Protein AF-A0A9P7SJK1-F1 (afdb_monomer)

Structure (mmCIF, N/CA/C/O backbone):
data_AF-A0A9P7SJK1-F1
#
_entry.id   AF-A0A9P7SJK1-F1
#
loop_
_atom_site.group_PDB
_atom_site.id
_atom_site.type_symbol
_atom_site.label_atom_id
_atom_site.label_alt_id
_atom_site.label_comp_id
_atom_site.label_asym_id
_atom_site.label_entity_id
_atom_site.label_seq_id
_atom_site.pdbx_PDB_ins_code
_atom_site.Cartn_x
_atom_site.Cartn_y
_atom_site.Cartn_z
_atom_site.occupancy
_atom_site.B_iso_or_equiv
_atom_site.auth_seq_id
_atom_site.auth_comp_id
_atom_site.auth_asym_id
_atom_site.auth_atom_id
_atom_site.pdbx_PDB_model_num
ATOM 1 N N . MET A 1 1 ? 61.695 -48.502 42.786 1.00 37.31 1 MET A N 1
ATOM 2 C CA . MET A 1 1 ? 61.186 -47.773 41.599 1.00 37.31 1 MET A CA 1
ATOM 3 C C . MET A 1 1 ? 59.691 -47.544 41.849 1.00 37.31 1 MET A C 1
ATOM 5 O O . MET A 1 1 ? 59.022 -48.533 42.091 1.00 37.31 1 MET A O 1
ATOM 9 N N . LYS A 1 2 ? 59.258 -46.335 42.264 1.00 37.03 2 LYS A N 1
ATOM 10 C CA . LYS A 1 2 ? 58.524 -45.319 41.451 1.00 37.03 2 LYS A CA 1
ATOM 11 C C . LYS A 1 2 ? 57.345 -45.933 40.667 1.00 37.03 2 LYS A C 1
ATOM 13 O O . LYS A 1 2 ? 57.593 -46.881 39.945 1.00 37.03 2 LYS A O 1
ATOM 18 N N . ALA A 1 3 ? 56.109 -45.445 40.641 1.00 39.25 3 ALA A N 1
ATOM 19 C CA . ALA A 1 3 ? 55.354 -44.387 41.311 1.00 39.25 3 ALA A CA 1
ATOM 20 C C . ALA A 1 3 ? 53.866 -44.588 40.902 1.00 39.25 3 ALA A C 1
ATOM 22 O O . ALA A 1 3 ? 53.575 -45.365 39.997 1.00 39.25 3 ALA A O 1
ATOM 23 N N . LEU A 1 4 ? 52.964 -43.891 41.592 1.00 44.25 4 LEU A N 1
ATOM 24 C CA . LEU A 1 4 ? 51.504 -43.811 41.425 1.00 44.25 4 LEU A CA 1
ATOM 25 C C . LEU A 1 4 ? 50.997 -43.271 40.057 1.00 44.25 4 LEU A C 1
ATOM 27 O O . LEU A 1 4 ? 51.777 -42.721 39.286 1.00 44.25 4 LEU A O 1
ATOM 31 N N . VAL A 1 5 ? 49.650 -43.257 39.934 1.00 45.84 5 VAL A N 1
ATOM 32 C CA . VAL A 1 5 ? 48.744 -42.371 39.139 1.00 45.84 5 VAL A CA 1
ATOM 33 C C . VAL A 1 5 ? 48.189 -43.044 37.863 1.00 45.84 5 VAL A C 1
ATOM 35 O O . VAL A 1 5 ? 48.922 -43.243 36.908 1.00 45.84 5 VAL A O 1
ATOM 38 N N . ALA A 1 6 ? 46.982 -43.634 37.840 1.00 48.16 6 ALA A N 1
ATOM 39 C CA . ALA A 1 6 ? 45.606 -43.089 37.894 1.00 48.16 6 ALA A CA 1
ATOM 40 C C . ALA A 1 6 ? 45.173 -42.283 36.647 1.00 48.16 6 ALA A C 1
ATOM 42 O O . ALA A 1 6 ? 45.935 -41.453 36.174 1.00 48.16 6 ALA A O 1
ATOM 43 N N . PHE A 1 7 ? 43.918 -42.509 36.219 1.00 46.94 7 PHE A N 1
ATOM 44 C CA . PHE A 1 7 ? 43.000 -41.684 35.399 1.00 46.94 7 PHE A CA 1
ATOM 45 C C . PHE A 1 7 ? 42.467 -42.335 34.115 1.00 46.94 7 PHE A C 1
ATOM 47 O O . PHE A 1 7 ? 43.220 -42.601 33.189 1.00 46.94 7 PHE A O 1
ATOM 54 N N . LEU A 1 8 ? 41.137 -42.519 34.094 1.00 44.47 8 LEU A N 1
ATOM 55 C CA . LEU A 1 8 ? 40.165 -42.292 33.002 1.00 44.47 8 LEU A CA 1
ATOM 56 C C . LEU A 1 8 ? 38.867 -43.027 33.407 1.00 44.47 8 LEU A C 1
ATOM 58 O O . LEU A 1 8 ? 38.674 -44.198 33.113 1.00 44.4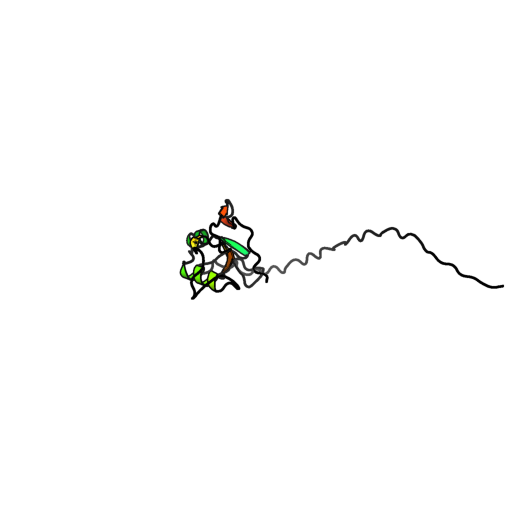7 8 LEU A O 1
ATOM 62 N N . ALA A 1 9 ? 38.123 -42.509 34.386 1.00 54.00 9 ALA A N 1
ATOM 63 C CA . ALA A 1 9 ? 37.093 -41.473 34.224 1.00 54.00 9 ALA A CA 1
ATOM 64 C C . ALA A 1 9 ? 35.897 -41.939 33.365 1.00 54.00 9 ALA A C 1
ATOM 66 O O . ALA A 1 9 ? 35.846 -41.730 32.162 1.00 54.00 9 ALA A O 1
ATOM 67 N N . MET A 1 10 ? 34.965 -42.604 34.058 1.00 52.03 10 MET A N 1
ATOM 68 C CA . MET A 1 10 ? 33.499 -42.525 33.966 1.00 52.03 10 MET A CA 1
ATOM 69 C C . MET A 1 10 ? 32.870 -42.094 32.628 1.00 52.03 10 MET A C 1
ATOM 71 O O . MET A 1 10 ? 32.898 -40.922 32.260 1.00 52.03 10 MET A O 1
ATOM 75 N N . LEU A 1 11 ? 32.150 -43.028 31.990 1.00 50.91 11 LEU A N 1
ATOM 76 C CA . LEU A 1 11 ? 31.058 -42.694 31.075 1.00 50.91 11 LEU A CA 1
ATOM 77 C C . LEU A 1 11 ? 29.963 -41.962 31.862 1.00 50.91 11 LEU A C 1
ATOM 79 O O . LEU A 1 11 ? 29.310 -42.544 32.728 1.00 50.91 11 LEU A O 1
ATOM 83 N N . ALA A 1 12 ? 29.775 -40.681 31.561 1.00 51.16 12 ALA A N 1
ATOM 84 C CA . ALA A 1 12 ? 28.657 -39.898 32.059 1.00 51.16 12 ALA A CA 1
ATOM 85 C C . ALA A 1 12 ? 27.351 -40.352 31.378 1.00 51.16 12 ALA A C 1
ATOM 87 O O . ALA A 1 12 ? 27.317 -40.450 30.148 1.00 51.16 12 ALA A O 1
ATOM 88 N N . PRO A 1 13 ? 26.252 -40.584 32.118 1.00 45.88 13 PRO A N 1
ATOM 89 C CA . PRO A 1 13 ? 24.935 -40.577 31.507 1.00 45.88 13 PRO A CA 1
ATOM 90 C C . PRO A 1 13 ? 24.644 -39.145 31.047 1.00 45.88 13 PRO A C 1
ATOM 92 O O . PRO A 1 13 ? 24.787 -38.195 31.818 1.00 45.88 13 PRO A O 1
ATOM 95 N N . ALA A 1 14 ? 24.262 -38.981 29.780 1.00 49.88 14 ALA A N 1
ATOM 96 C CA . ALA A 1 14 ? 23.767 -37.715 29.266 1.00 49.88 14 ALA A CA 1
ATOM 97 C C . ALA A 1 14 ? 22.528 -37.314 30.080 1.00 49.88 14 ALA A C 1
ATOM 99 O O . ALA A 1 14 ? 21.441 -37.865 29.904 1.00 49.88 14 ALA A O 1
ATOM 100 N N . LEU A 1 15 ? 22.712 -36.379 31.012 1.00 49.34 15 LEU A N 1
ATOM 101 C CA . LEU A 1 15 ? 21.629 -35.651 31.652 1.00 49.34 15 LEU A CA 1
ATOM 102 C C . LEU A 1 15 ? 20.859 -34.948 30.538 1.00 49.34 15 LEU A C 1
ATOM 104 O O . LEU A 1 15 ? 21.327 -33.969 29.960 1.00 49.34 15 LEU A O 1
ATOM 108 N N . ALA A 1 16 ? 19.682 -35.479 30.220 1.00 47.31 16 ALA A N 1
ATOM 109 C CA . ALA A 1 16 ? 18.670 -34.740 29.499 1.00 47.31 16 ALA A CA 1
ATOM 110 C C . ALA A 1 16 ? 18.382 -33.477 30.315 1.00 47.31 16 ALA A C 1
ATOM 112 O O . ALA A 1 16 ? 17.729 -33.552 31.356 1.00 47.31 16 ALA A O 1
ATOM 113 N N . SER A 1 17 ? 18.906 -32.335 29.873 1.00 50.75 17 SER A N 1
ATOM 114 C CA . SER A 1 17 ? 18.502 -31.022 30.358 1.00 50.75 17 SER A CA 1
ATOM 115 C C . SER A 1 17 ? 17.031 -30.834 30.011 1.00 50.75 17 SER A C 1
ATOM 117 O O . SER A 1 17 ? 16.675 -30.351 28.939 1.00 50.75 17 SER A O 1
ATOM 119 N N . HIS A 1 18 ? 16.159 -31.255 30.917 1.00 48.47 18 HIS A N 1
ATOM 120 C CA . HIS A 1 18 ? 14.795 -30.772 30.979 1.00 48.47 18 HIS A CA 1
ATOM 121 C C . HIS A 1 18 ? 14.911 -29.298 31.357 1.00 48.47 18 HIS A C 1
ATOM 123 O O . HIS A 1 18 ? 15.113 -28.945 32.519 1.00 48.47 18 HIS A O 1
ATOM 129 N N . ILE A 1 19 ? 14.846 -28.430 30.347 1.00 47.84 19 ILE A N 1
ATOM 130 C CA . ILE A 1 19 ? 14.557 -27.017 30.554 1.00 47.84 19 ILE A CA 1
ATOM 131 C C . ILE A 1 19 ? 13.138 -26.989 31.130 1.00 47.84 19 ILE A C 1
ATOM 133 O O . ILE A 1 19 ? 12.157 -26.925 30.396 1.00 47.84 19 ILE A O 1
ATOM 137 N N . SER A 1 20 ? 13.022 -27.092 32.455 1.00 52.75 20 SER A N 1
ATOM 138 C CA . SER A 1 20 ? 11.832 -26.644 33.169 1.00 52.75 20 SER A CA 1
ATOM 139 C C . SER A 1 20 ? 11.811 -25.132 33.036 1.00 52.75 20 SER A C 1
ATOM 141 O O . SER A 1 20 ? 12.310 -24.401 33.895 1.00 52.75 20 SER A O 1
ATOM 143 N N . LEU A 1 21 ? 11.272 -24.669 31.909 1.00 46.62 21 LEU A N 1
ATOM 144 C CA . LEU A 1 21 ? 10.846 -23.296 31.738 1.00 46.62 21 LEU A CA 1
ATOM 145 C C . LEU A 1 21 ? 9.683 -23.138 32.714 1.00 46.62 21 LEU A C 1
ATOM 147 O O . LEU A 1 21 ? 8.540 -23.484 32.436 1.00 46.62 21 LEU A O 1
ATOM 151 N N . THR A 1 22 ? 10.023 -22.737 33.936 1.00 47.84 22 THR A N 1
ATOM 152 C CA . THR A 1 22 ? 9.047 -22.254 34.899 1.00 47.84 22 THR A CA 1
ATOM 153 C C . THR A 1 22 ? 8.468 -21.010 34.258 1.00 47.84 22 THR A C 1
ATOM 155 O O . THR A 1 22 ? 9.073 -19.939 34.272 1.00 47.84 22 THR A O 1
ATOM 158 N N . GLU A 1 23 ? 7.327 -21.201 33.606 1.00 52.09 23 GLU A N 1
ATOM 159 C CA . GLU A 1 23 ? 6.495 -20.156 33.051 1.00 52.09 23 GLU A CA 1
ATOM 160 C C . GLU A 1 23 ? 6.100 -19.241 34.210 1.00 52.09 23 GLU A C 1
ATOM 162 O O . GLU A 1 23 ? 5.113 -19.452 34.914 1.00 52.09 23 GLU A O 1
ATOM 167 N N . ARG A 1 24 ? 6.923 -18.217 34.465 1.00 47.88 24 ARG A N 1
ATOM 168 C CA . ARG A 1 24 ? 6.459 -17.025 35.160 1.00 47.88 24 ARG A CA 1
ATOM 169 C C . ARG A 1 24 ? 5.455 -16.381 34.219 1.00 47.88 24 ARG A C 1
ATOM 171 O O . ARG A 1 24 ? 5.795 -15.470 33.470 1.00 47.88 24 ARG A O 1
ATOM 178 N N . SER A 1 25 ? 4.215 -16.855 34.284 1.00 52.69 25 SER A N 1
ATOM 179 C CA . SER A 1 25 ? 3.055 -16.075 33.886 1.00 52.69 25 SER A CA 1
ATOM 180 C C . SER A 1 25 ? 2.996 -14.869 34.823 1.00 52.69 25 SER A C 1
ATOM 182 O O . SER A 1 25 ? 2.283 -14.857 35.826 1.00 52.69 25 SER A O 1
ATOM 184 N N . VAL A 1 26 ? 3.807 -13.854 34.526 1.00 56.22 26 VAL A N 1
ATOM 185 C CA . VAL A 1 26 ? 3.532 -12.500 34.982 1.00 56.22 26 VAL A CA 1
ATOM 186 C C . VAL A 1 26 ? 2.268 -12.115 34.236 1.00 56.22 26 VAL A C 1
ATOM 188 O O . VAL A 1 26 ? 2.306 -11.859 33.035 1.00 56.22 26 VAL A O 1
ATOM 191 N N . ALA A 1 27 ? 1.135 -12.151 34.937 1.00 50.31 27 ALA A N 1
ATOM 192 C CA . ALA A 1 27 ? -0.080 -11.534 34.441 1.00 50.31 27 ALA A CA 1
ATOM 193 C C . ALA A 1 27 ? 0.283 -10.104 34.025 1.00 50.31 27 ALA A C 1
ATOM 195 O O . ALA A 1 27 ? 0.794 -9.331 34.841 1.00 50.31 27 ALA A O 1
ATOM 196 N N . ALA A 1 28 ? 0.084 -9.782 32.745 1.00 57.53 28 ALA A N 1
ATOM 197 C CA . ALA A 1 28 ? 0.220 -8.416 32.277 1.00 57.53 28 ALA A CA 1
ATOM 198 C C . ALA A 1 28 ? -0.665 -7.536 33.174 1.00 57.53 28 ALA A C 1
ATOM 200 O O . ALA A 1 28 ? -1.798 -7.936 33.465 1.00 57.53 28 ALA A O 1
ATOM 201 N N . PRO A 1 29 ? -0.184 -6.377 33.662 1.00 51.69 29 PRO A N 1
ATOM 202 C CA . PRO A 1 29 ? -1.064 -5.458 34.360 1.00 51.69 29 PRO A CA 1
ATOM 203 C C . PRO A 1 29 ? -2.243 -5.187 33.428 1.00 51.69 29 PRO A C 1
ATOM 205 O O . PRO A 1 29 ? -2.035 -4.843 32.263 1.00 51.69 29 PRO A O 1
ATOM 208 N N . ASN A 1 30 ? -3.463 -5.414 33.925 1.00 50.28 30 ASN A N 1
ATOM 209 C CA . ASN A 1 30 ? -4.702 -5.081 33.232 1.00 50.28 30 ASN A CA 1
ATOM 210 C C . ASN A 1 30 ? -4.698 -3.575 32.968 1.00 50.28 30 ASN A C 1
ATOM 212 O O . ASN A 1 30 ? -5.223 -2.786 33.751 1.00 50.28 30 ASN A O 1
ATOM 216 N N . SER A 1 31 ? -4.064 -3.167 31.874 1.00 45.62 31 SER A N 1
ATOM 217 C CA . SER A 1 31 ? -4.172 -1.820 31.363 1.00 45.62 31 SER A CA 1
ATOM 218 C C . SER A 1 31 ? -5.507 -1.785 30.646 1.00 45.62 31 SER A C 1
ATOM 220 O O . SER A 1 31 ? -5.629 -2.159 29.480 1.00 45.62 31 SER A O 1
ATOM 222 N N . SER A 1 32 ? -6.543 -1.402 31.388 1.00 47.66 32 SER A N 1
ATOM 223 C CA . SER A 1 32 ? -7.828 -0.977 30.847 1.00 47.66 32 SER A CA 1
ATOM 224 C C . SER A 1 32 ? -7.632 0.351 30.113 1.00 47.66 32 SER A C 1
ATOM 226 O O . SER A 1 32 ? -8.140 1.393 30.519 1.00 47.66 32 SER A O 1
ATOM 228 N N . SER A 1 33 ? -6.825 0.312 29.055 1.00 50.97 33 SER A N 1
ATOM 229 C CA . SER A 1 33 ? -6.778 1.367 28.063 1.00 50.97 33 SER A CA 1
ATOM 230 C C . SER A 1 33 ? -8.047 1.229 27.218 1.00 50.97 33 SER A C 1
ATOM 232 O O . SER A 1 33 ? -8.404 0.101 26.856 1.00 50.97 33 SER A O 1
ATOM 234 N N . PRO A 1 34 ? -8.774 2.324 26.935 1.00 41.94 34 PRO A N 1
ATOM 235 C CA . PRO A 1 34 ? -9.941 2.280 26.064 1.00 41.94 34 PRO A CA 1
ATOM 236 C C . PRO A 1 34 ? -9.590 1.546 24.770 1.00 41.94 34 PRO A C 1
ATOM 238 O O . PRO A 1 34 ? -8.522 1.783 24.203 1.00 41.94 34 PRO A O 1
ATOM 241 N N . ALA A 1 35 ? -10.474 0.657 24.304 1.00 55.75 35 ALA A N 1
ATOM 242 C CA . ALA A 1 35 ? -10.302 0.021 23.004 1.00 55.75 35 ALA A CA 1
ATOM 243 C C . ALA A 1 35 ? -10.044 1.129 21.969 1.00 55.75 35 ALA A C 1
ATOM 245 O O . ALA A 1 35 ? -10.878 2.036 21.867 1.00 55.75 35 ALA A O 1
ATOM 246 N N . PRO A 1 36 ? -8.910 1.109 21.244 1.00 58.88 36 PRO A N 1
ATOM 247 C CA . PRO A 1 36 ? -8.614 2.151 20.280 1.00 58.88 36 PRO A CA 1
ATOM 248 C C . PRO A 1 36 ? -9.772 2.235 19.293 1.00 58.88 36 PRO A C 1
ATOM 250 O O . PRO A 1 36 ? -10.105 1.249 18.625 1.00 58.88 36 PRO A O 1
ATOM 253 N N . GLY A 1 37 ? -10.425 3.397 19.249 1.00 64.06 37 GLY A N 1
ATOM 254 C CA . GLY A 1 37 ? -11.434 3.674 18.239 1.00 64.06 37 GLY A CA 1
ATOM 255 C C . GLY A 1 37 ? -10.831 3.467 16.853 1.00 64.06 37 GLY A C 1
ATOM 256 O O . GLY A 1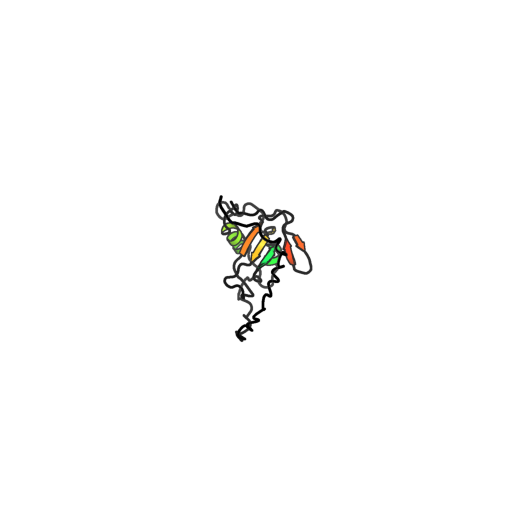 37 ? -9.630 3.657 16.653 1.00 64.06 37 GLY A O 1
ATOM 257 N N . THR A 1 38 ? -11.650 3.038 15.894 1.00 68.62 38 THR A N 1
ATOM 258 C CA . THR A 1 38 ? -11.209 2.923 14.503 1.00 68.62 38 THR A CA 1
ATOM 259 C C . THR A 1 38 ? -10.607 4.260 14.047 1.00 68.62 38 THR A C 1
ATOM 261 O O . THR A 1 38 ? -11.275 5.286 14.209 1.00 68.62 38 THR A O 1
ATOM 264 N N . PRO A 1 39 ? -9.374 4.278 13.504 1.00 74.62 39 PRO A N 1
ATOM 265 C CA . PRO A 1 39 ?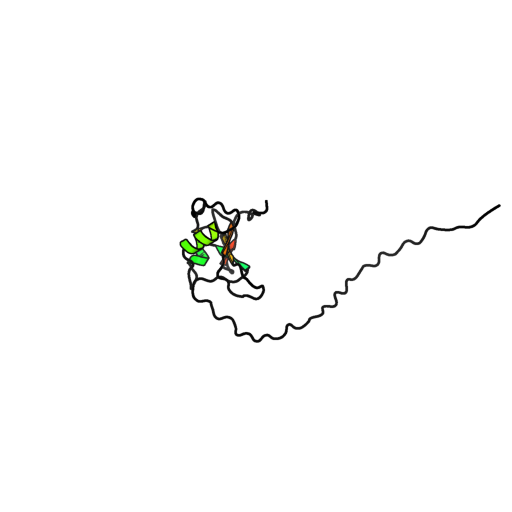 -8.731 5.513 13.071 1.00 74.62 39 PRO A CA 1
ATOM 266 C C . PRO A 1 39 ? -9.572 6.276 12.044 1.00 74.62 39 PRO A C 1
ATOM 268 O O . PRO A 1 39 ? -10.273 5.675 11.224 1.00 74.62 39 PRO A O 1
ATOM 271 N N . SER A 1 40 ? -9.483 7.607 12.059 1.00 74.38 40 SER A N 1
ATOM 272 C CA . SER A 1 40 ? -10.039 8.427 10.986 1.00 74.38 40 SER A CA 1
ATOM 273 C C . SER A 1 40 ? -9.155 8.312 9.738 1.00 74.38 40 SER A C 1
ATOM 275 O O . SER A 1 40 ? -7.944 8.511 9.792 1.00 74.38 40 SER A O 1
ATOM 277 N N . GLY A 1 41 ? -9.769 7.986 8.599 1.00 86.00 41 GLY A N 1
ATOM 278 C CA . GLY A 1 41 ? -9.070 7.795 7.327 1.00 86.00 41 GLY A CA 1
ATOM 279 C C . GLY A 1 41 ? -8.769 6.332 6.998 1.00 86.00 41 GLY A C 1
ATOM 280 O O . GLY A 1 41 ? -9.353 5.409 7.568 1.00 86.00 41 GLY A O 1
ATOM 281 N N . ALA A 1 42 ? -7.906 6.128 6.005 1.00 92.56 42 ALA A N 1
ATOM 282 C CA . ALA A 1 42 ? -7.511 4.799 5.564 1.00 92.56 42 ALA A CA 1
ATOM 283 C C . ALA A 1 42 ? -6.641 4.130 6.639 1.00 92.56 42 ALA A C 1
ATOM 285 O O . ALA A 1 42 ? -5.668 4.718 7.110 1.00 92.56 42 ALA A O 1
ATOM 286 N N . TYR A 1 43 ? -7.010 2.915 7.037 1.00 93.12 43 TYR A N 1
ATOM 287 C CA . TYR A 1 43 ? -6.288 2.135 8.039 1.00 93.12 43 TYR A CA 1
ATOM 288 C C . TYR A 1 43 ? -6.170 0.678 7.590 1.00 93.12 43 TYR A C 1
ATOM 290 O O . TYR A 1 43 ? -6.808 0.251 6.626 1.00 93.12 43 TYR A O 1
ATOM 298 N N . CYS A 1 44 ? -5.331 -0.078 8.283 1.00 92.38 44 CYS A N 1
ATOM 299 C CA . CYS A 1 44 ? -5.155 -1.513 8.097 1.00 92.38 44 CYS A CA 1
ATOM 300 C C . CYS A 1 44 ? -4.955 -2.188 9.460 1.00 92.38 44 CYS A C 1
ATOM 302 O O . CYS A 1 44 ? -4.597 -1.523 10.430 1.00 92.38 44 CYS A O 1
ATOM 304 N N . GLU A 1 45 ? -5.212 -3.491 9.579 1.00 91.81 45 GLU A N 1
ATOM 305 C CA . GLU A 1 45 ? -4.889 -4.223 10.815 1.00 91.81 45 GLU A CA 1
ATOM 306 C C . GLU A 1 45 ? -3.399 -4.558 10.880 1.00 91.81 45 GLU A C 1
ATOM 308 O O . GLU A 1 45 ? -2.823 -5.049 9.908 1.00 91.81 45 GLU A O 1
ATOM 313 N N . CYS A 1 46 ? -2.787 -4.305 12.032 1.00 92.31 46 CYS A N 1
ATOM 314 C CA . CYS A 1 46 ? -1.353 -4.457 12.258 1.00 92.31 46 CYS A CA 1
ATOM 315 C C . CYS A 1 46 ? -0.837 -5.870 11.984 1.00 92.31 46 CYS A C 1
ATOM 317 O O . CYS A 1 46 ? -1.368 -6.841 12.521 1.00 92.31 46 CYS A O 1
ATOM 319 N N . GLY A 1 47 ? 0.224 -5.988 11.179 1.00 90.00 47 GLY A N 1
ATOM 320 C CA . GLY A 1 47 ? 0.848 -7.271 10.836 1.00 90.00 47 GLY A CA 1
ATOM 321 C C . GLY A 1 47 ? 0.082 -8.094 9.796 1.00 90.00 47 GLY A C 1
ATOM 322 O O . GLY A 1 47 ? 0.474 -9.217 9.482 1.00 90.00 47 GLY A O 1
ATOM 323 N N . TYR A 1 48 ? -1.013 -7.566 9.245 1.00 91.62 48 TYR A N 1
ATOM 324 C CA . TYR A 1 48 ? -1.749 -8.223 8.171 1.00 91.62 48 TYR A CA 1
ATOM 325 C C . TYR A 1 48 ? -1.196 -7.807 6.814 1.00 91.62 48 TYR A C 1
ATOM 327 O O . TYR A 1 48 ? -0.770 -6.667 6.617 1.00 91.62 48 TYR A O 1
ATOM 335 N N . THR A 1 49 ? -1.256 -8.738 5.867 1.00 93.25 49 THR A N 1
ATOM 336 C CA . THR A 1 49 ? -0.923 -8.496 4.471 1.00 93.25 49 THR A CA 1
ATOM 337 C C . THR A 1 49 ? -2.184 -8.285 3.647 1.00 93.25 49 THR A C 1
ATOM 339 O O . THR A 1 49 ? -3.189 -8.972 3.836 1.00 93.25 49 THR A O 1
ATOM 342 N N . TYR A 1 50 ? -2.133 -7.361 2.695 1.00 93.31 50 TYR A N 1
ATOM 343 C CA . TYR A 1 50 ? -3.274 -6.997 1.868 1.00 93.31 50 TYR A CA 1
ATOM 344 C C . TYR A 1 50 ? -2.864 -6.823 0.415 1.00 93.31 50 TYR A C 1
ATOM 346 O O . TYR A 1 50 ? -1.870 -6.165 0.109 1.00 93.31 50 TYR A O 1
ATOM 354 N N . CYS A 1 51 ? -3.682 -7.356 -0.491 1.00 93.75 51 CYS A N 1
ATOM 355 C CA . CYS A 1 51 ? -3.638 -6.904 -1.872 1.00 93.75 51 CYS A CA 1
ATOM 356 C C . CYS A 1 51 ? -4.126 -5.455 -1.938 1.00 93.75 51 CYS A C 1
ATOM 358 O O . CYS A 1 51 ? -5.094 -5.090 -1.262 1.00 93.75 51 CYS A O 1
ATOM 360 N N . ALA A 1 52 ? -3.510 -4.647 -2.796 1.00 94.25 52 ALA A N 1
ATOM 361 C CA . ALA A 1 52 ? -3.937 -3.273 -3.050 1.00 94.25 52 ALA A CA 1
ATOM 362 C C . ALA A 1 52 ? -5.438 -3.163 -3.359 1.00 94.25 52 ALA A C 1
ATOM 364 O O . ALA A 1 52 ? -6.124 -2.302 -2.816 1.00 94.25 52 ALA A O 1
ATOM 365 N N . SER A 1 53 ? -5.965 -4.087 -4.165 1.00 92.44 53 SER A N 1
ATOM 366 C CA . SER A 1 53 ? -7.391 -4.166 -4.493 1.00 92.44 53 SER A CA 1
ATOM 367 C C . SER A 1 53 ? -8.296 -4.288 -3.262 1.00 92.44 53 SER A C 1
ATOM 369 O O . SER A 1 53 ? -9.362 -3.679 -3.232 1.00 92.44 53 SER A O 1
ATOM 371 N N . VAL A 1 54 ? -7.864 -5.013 -2.224 1.00 92.88 54 VAL A N 1
ATOM 372 C CA . VAL A 1 54 ? -8.600 -5.133 -0.956 1.00 92.88 54 VAL A CA 1
ATOM 373 C C . VAL A 1 54 ? -8.542 -3.820 -0.185 1.00 92.88 54 VAL A C 1
ATOM 375 O O . VAL A 1 54 ? -9.584 -3.334 0.244 1.00 92.88 54 V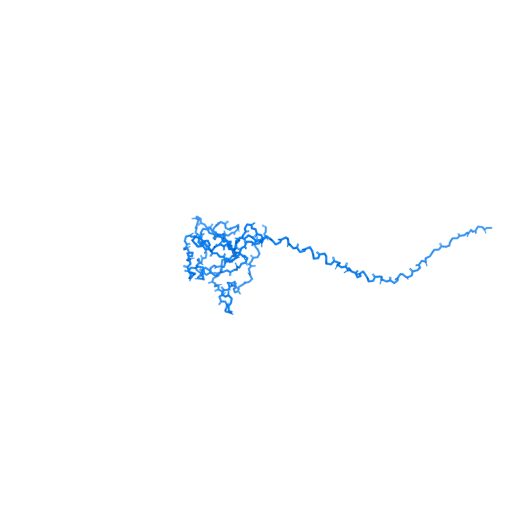AL A O 1
ATOM 378 N N . LEU A 1 55 ? -7.359 -3.204 -0.065 1.00 94.38 55 LEU A N 1
ATOM 379 C CA . LEU A 1 55 ? -7.180 -1.903 0.603 1.00 94.38 55 LEU A CA 1
ATOM 380 C C . LEU A 1 55 ? -8.041 -0.802 -0.038 1.00 94.38 55 LEU A C 1
ATOM 382 O O . LEU A 1 55 ? -8.595 0.044 0.663 1.00 94.38 55 LEU A O 1
ATOM 386 N N . MET A 1 56 ? -8.198 -0.836 -1.362 1.00 94.25 56 MET A N 1
ATOM 387 C CA . MET A 1 56 ? -9.056 0.084 -2.118 1.00 94.25 56 MET A CA 1
ATOM 388 C C . MET A 1 56 ? -10.557 -0.205 -1.959 1.00 94.25 56 MET A C 1
ATOM 390 O O . MET A 1 56 ? -11.369 0.673 -2.233 1.00 94.25 56 MET A O 1
ATOM 394 N N . ALA A 1 57 ? -10.932 -1.412 -1.529 1.00 92.38 57 ALA A N 1
ATOM 395 C CA . ALA A 1 57 ? -12.320 -1.833 -1.329 1.00 92.38 57 ALA A CA 1
ATOM 396 C C . ALA A 1 57 ? -12.769 -1.789 0.146 1.00 92.38 57 ALA A C 1
ATOM 398 O O . ALA A 1 57 ? -13.918 -2.111 0.455 1.00 92.38 57 ALA A O 1
ATOM 399 N N . MET A 1 58 ? -11.882 -1.406 1.070 1.00 90.69 58 MET A N 1
ATOM 400 C CA . MET A 1 58 ? -12.214 -1.263 2.488 1.00 90.69 58 MET A CA 1
ATOM 401 C C . MET A 1 58 ? -13.247 -0.158 2.726 1.00 90.69 58 MET A C 1
ATOM 403 O O . MET A 1 58 ? -13.403 0.769 1.934 1.00 90.69 58 MET A O 1
ATOM 407 N N . LYS A 1 59 ? -13.907 -0.218 3.889 1.00 88.88 59 LYS A N 1
ATOM 408 C CA . LYS A 1 59 ? -14.863 0.810 4.330 1.00 88.88 59 LYS A CA 1
ATOM 409 C C . LYS A 1 59 ? -14.257 2.219 4.305 1.00 88.88 59 LYS A C 1
ATOM 411 O O . LYS A 1 59 ? -14.943 3.169 3.939 1.00 88.88 59 LYS A O 1
ATOM 416 N N . THR A 1 60 ? -12.992 2.347 4.701 1.00 90.50 60 THR A N 1
ATOM 417 C CA . THR A 1 60 ? -12.182 3.553 4.512 1.00 90.50 60 THR A CA 1
ATOM 418 C C . THR A 1 60 ? -11.082 3.247 3.494 1.00 90.50 60 THR A C 1
ATOM 420 O O . THR A 1 60 ? -10.008 2.763 3.855 1.00 90.50 60 THR A O 1
ATOM 423 N N . PRO A 1 61 ? -11.358 3.454 2.198 1.00 93.38 61 PRO A N 1
ATOM 424 C CA . PRO A 1 61 ? -10.497 2.951 1.144 1.00 93.38 61 PRO A CA 1
ATOM 425 C C . PRO A 1 61 ? -9.179 3.721 1.070 1.00 93.38 61 PRO A C 1
ATOM 427 O O . PRO A 1 61 ? -9.132 4.946 1.217 1.00 93.38 61 PRO A O 1
ATOM 430 N N . TRP A 1 62 ? -8.109 2.991 0.774 1.00 95.75 62 TRP A N 1
ATOM 431 C CA . TRP A 1 62 ? -6.824 3.575 0.412 1.00 95.75 62 TRP A CA 1
ATOM 432 C C . TRP A 1 62 ? -6.860 4.082 -1.029 1.00 95.75 62 TRP A C 1
ATOM 434 O O . TRP A 1 62 ? -7.366 3.415 -1.931 1.00 95.75 62 TRP A O 1
ATOM 444 N N . THR A 1 63 ? -6.293 5.261 -1.271 1.00 96.00 63 THR A N 1
ATOM 445 C CA . THR A 1 63 ? -6.188 5.818 -2.625 1.00 96.00 63 THR A CA 1
ATOM 446 C C . THR A 1 63 ? -4.981 5.254 -3.366 1.00 96.00 63 THR A C 1
ATOM 448 O O . THR A 1 63 ? -3.945 4.957 -2.770 1.00 96.00 63 THR A O 1
ATOM 451 N N . THR A 1 64 ? -5.050 5.219 -4.698 1.00 95.12 64 THR A N 1
ATOM 452 C CA . THR A 1 64 ? -3.911 4.835 -5.547 1.00 95.12 64 THR A CA 1
ATOM 453 C C . THR A 1 64 ? -2.654 5.656 -5.251 1.00 95.12 64 THR A C 1
ATOM 455 O O . THR A 1 64 ? -1.553 5.117 -5.281 1.00 95.12 64 THR A O 1
ATOM 458 N N . LYS A 1 65 ? -2.802 6.944 -4.909 1.00 94.88 65 LYS A N 1
ATOM 459 C CA . LYS A 1 65 ? -1.677 7.813 -4.537 1.00 94.88 65 LYS A CA 1
ATOM 460 C C . LYS A 1 65 ? -1.014 7.367 -3.231 1.00 94.88 65 LYS A C 1
ATOM 462 O O . LYS A 1 65 ? 0.209 7.337 -3.167 1.00 94.88 65 LYS A O 1
ATOM 467 N N . GLN A 1 66 ? -1.797 7.019 -2.209 1.00 95.94 66 GLN A N 1
ATOM 468 C CA . GLN A 1 66 ? -1.257 6.518 -0.939 1.00 95.94 66 GLN A CA 1
ATOM 469 C C . GLN A 1 66 ? -0.538 5.181 -1.131 1.00 95.94 66 GLN A C 1
ATOM 471 O O . GLN A 1 66 ? 0.557 5.005 -0.607 1.00 95.94 66 GLN A O 1
ATOM 476 N N . LEU A 1 67 ? -1.113 4.278 -1.929 1.00 95.94 67 LEU A N 1
ATOM 477 C CA . LEU A 1 67 ? -0.503 2.980 -2.220 1.00 95.94 67 LEU A CA 1
ATOM 478 C C . LEU A 1 67 ? 0.777 3.121 -3.055 1.00 95.94 67 LEU A C 1
ATOM 480 O O . LEU A 1 67 ? 1.776 2.476 -2.758 1.00 95.94 67 LEU A O 1
ATOM 484 N N . ALA A 1 68 ? 0.781 3.988 -4.073 1.00 95.19 68 ALA A N 1
ATOM 485 C CA . ALA A 1 68 ? 1.979 4.265 -4.865 1.00 95.19 68 ALA A CA 1
ATOM 486 C C . ALA A 1 68 ? 3.086 4.900 -4.013 1.00 95.19 68 ALA A C 1
ATOM 488 O O . ALA A 1 68 ? 4.253 4.556 -4.176 1.00 95.19 68 ALA A O 1
ATOM 489 N N . ASN A 1 69 ? 2.719 5.782 -3.078 1.00 95.50 69 ASN A N 1
ATOM 490 C CA . ASN A 1 69 ? 3.668 6.339 -2.123 1.00 95.50 69 ASN A CA 1
ATOM 491 C C . ASN A 1 69 ? 4.277 5.237 -1.248 1.00 95.50 69 ASN A C 1
ATOM 493 O O . ASN A 1 69 ? 5.492 5.106 -1.243 1.00 95.50 69 ASN A O 1
ATOM 497 N N . ALA A 1 70 ? 3.451 4.401 -0.609 1.00 95.12 70 ALA A N 1
ATOM 498 C CA . ALA A 1 70 ? 3.910 3.267 0.199 1.00 95.12 70 ALA A CA 1
ATOM 499 C C . ALA A 1 70 ? 4.846 2.327 -0.582 1.00 95.12 70 ALA A C 1
ATOM 501 O O . ALA A 1 70 ? 5.913 1.952 -0.098 1.00 95.12 70 ALA A O 1
ATOM 502 N N . TYR A 1 71 ? 4.486 2.007 -1.830 1.00 94.75 71 TYR A N 1
ATOM 503 C CA . TYR A 1 71 ? 5.328 1.222 -2.731 1.00 94.75 71 TYR A CA 1
ATOM 504 C C . TYR A 1 71 ? 6.706 1.869 -2.890 1.00 94.75 71 TYR A C 1
ATOM 506 O O . TYR A 1 71 ? 7.727 1.215 -2.717 1.00 94.75 71 TYR A O 1
ATOM 514 N N . CYS A 1 72 ? 6.740 3.153 -3.238 1.00 93.69 72 CYS A N 1
ATOM 515 C CA . CYS A 1 72 ? 7.972 3.856 -3.576 1.00 93.69 72 CYS A CA 1
ATOM 516 C C . CYS A 1 72 ? 8.825 4.250 -2.367 1.00 93.69 72 CYS A C 1
ATOM 518 O O . CYS A 1 72 ? 10.017 4.494 -2.538 1.00 93.69 72 CYS A O 1
ATOM 520 N N . THR A 1 73 ? 8.241 4.326 -1.170 1.00 93.75 73 THR A N 1
ATOM 521 C CA . THR A 1 73 ? 8.982 4.561 0.076 1.00 93.75 73 THR A CA 1
ATOM 522 C C . THR A 1 73 ? 9.539 3.279 0.683 1.00 93.75 73 THR A C 1
ATOM 524 O O . THR A 1 73 ? 10.390 3.360 1.563 1.00 93.75 73 THR A O 1
ATOM 527 N N . THR A 1 74 ? 9.084 2.108 0.226 1.00 92.56 74 THR A N 1
ATOM 528 C CA . THR A 1 74 ? 9.637 0.827 0.675 1.00 92.56 74 THR A CA 1
ATOM 529 C C . THR A 1 74 ? 11.073 0.686 0.176 1.00 92.56 74 THR A C 1
ATOM 531 O O . THR A 1 74 ? 11.356 0.905 -1.006 1.00 92.56 74 THR A O 1
ATOM 534 N N . SER A 1 75 ? 11.992 0.315 1.071 1.00 89.69 75 SER A N 1
ATOM 535 C CA . SER A 1 75 ? 13.403 0.161 0.711 1.00 89.69 75 SER A CA 1
ATOM 536 C C . SER A 1 75 ? 13.582 -0.850 -0.422 1.00 89.69 75 SER A 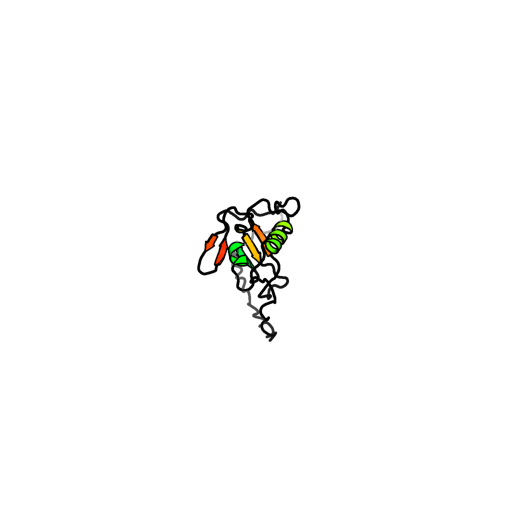C 1
ATOM 538 O O . SER A 1 75 ? 12.909 -1.876 -0.463 1.00 89.69 75 SER A O 1
ATOM 540 N N . HIS A 1 76 ? 14.496 -0.554 -1.347 1.00 85.06 76 HIS A N 1
ATOM 541 C CA . HIS A 1 76 ? 14.819 -1.383 -2.519 1.00 85.06 76 HIS A CA 1
ATOM 542 C C . HIS A 1 76 ? 13.657 -1.656 -3.488 1.00 85.06 76 HIS A C 1
ATOM 544 O O . HIS A 1 76 ? 13.845 -2.368 -4.478 1.00 85.06 76 HIS A O 1
ATOM 550 N N . ALA A 1 77 ? 12.481 -1.061 -3.276 1.00 87.56 77 ALA A N 1
ATOM 551 C CA . ALA A 1 77 ? 11.390 -1.174 -4.222 1.00 87.56 77 ALA A CA 1
ATOM 552 C C . ALA A 1 77 ? 11.784 -0.532 -5.556 1.00 87.56 77 ALA A C 1
ATOM 554 O O . ALA A 1 77 ? 12.295 0.588 -5.622 1.00 87.56 77 ALA A O 1
ATOM 555 N N . ALA A 1 78 ? 11.508 -1.242 -6.649 1.00 89.25 78 ALA A N 1
ATOM 556 C CA . ALA A 1 78 ? 11.724 -0.726 -7.990 1.00 89.25 78 ALA A CA 1
ATOM 557 C C . ALA A 1 78 ? 10.717 0.401 -8.279 1.00 89.25 78 ALA A C 1
ATOM 559 O O . ALA A 1 78 ? 9.610 0.172 -8.769 1.00 89.25 78 ALA A O 1
ATOM 560 N N . CYS A 1 79 ? 11.105 1.627 -7.946 1.00 90.00 79 CYS A N 1
ATOM 561 C CA . CYS A 1 79 ? 10.335 2.831 -8.200 1.00 90.00 79 CYS A CA 1
ATOM 562 C C . CYS A 1 79 ? 11.220 3.877 -8.883 1.00 90.00 79 CYS A C 1
ATOM 564 O O . CYS A 1 79 ? 12.269 4.262 -8.370 1.00 90.00 79 CYS A O 1
ATOM 566 N N . SER A 1 80 ? 10.794 4.338 -10.059 1.00 88.50 80 SER A N 1
ATOM 567 C CA . SER A 1 80 ? 11.497 5.372 -10.822 1.00 88.50 80 SER A CA 1
ATOM 568 C C . SER A 1 80 ? 10.660 6.644 -10.820 1.00 88.50 80 SER A C 1
ATOM 570 O O . SER A 1 80 ? 9.482 6.608 -11.175 1.00 88.50 80 SER A O 1
ATOM 572 N N . SER A 1 81 ? 11.239 7.761 -10.371 1.00 84.94 81 SER A N 1
ATOM 573 C CA . SER A 1 81 ? 10.567 9.072 -10.313 1.00 84.94 81 SER A CA 1
ATOM 574 C C . SER A 1 81 ? 9.204 9.054 -9.592 1.00 84.94 81 SER A C 1
ATOM 576 O O . SER A 1 81 ? 8.273 9.741 -10.004 1.00 84.94 81 SER A O 1
ATOM 578 N N . GLY A 1 82 ? 9.064 8.253 -8.528 1.00 82.75 82 GLY A N 1
ATOM 579 C CA . GLY A 1 82 ? 7.810 8.132 -7.766 1.00 82.75 82 GLY A CA 1
ATOM 580 C C . GLY A 1 82 ? 6.736 7.258 -8.426 1.00 82.75 82 GLY A C 1
ATOM 581 O O . GLY A 1 82 ? 5.596 7.233 -7.964 1.00 82.75 82 GLY A O 1
ATOM 582 N N . LYS A 1 83 ? 7.080 6.540 -9.502 1.00 88.25 83 LYS A N 1
ATOM 583 C CA . LYS A 1 83 ? 6.193 5.603 -10.190 1.00 88.25 83 LYS A CA 1
ATOM 584 C C . LYS A 1 83 ? 6.589 4.147 -9.882 1.00 88.25 83 LYS A C 1
ATOM 586 O O . LYS A 1 83 ? 7.724 3.765 -10.190 1.00 88.25 83 LYS A O 1
ATOM 591 N N . PRO A 1 84 ? 5.664 3.318 -9.359 1.00 90.81 84 PRO A N 1
ATOM 592 C CA . PRO A 1 84 ? 5.866 1.876 -9.230 1.00 90.81 84 PRO A CA 1
ATOM 593 C C . PRO A 1 84 ? 6.233 1.229 -10.571 1.00 90.81 84 PRO A C 1
ATOM 595 O O . PRO A 1 84 ? 5.651 1.561 -11.608 1.00 90.81 84 PRO A O 1
ATOM 598 N N . SER A 1 85 ? 7.191 0.300 -10.561 1.00 88.19 85 SER A N 1
ATOM 599 C CA . SER A 1 85 ? 7.581 -0.456 -11.759 1.00 88.19 85 SER A CA 1
ATOM 600 C C . SER A 1 85 ? 6.507 -1.438 -12.237 1.00 88.19 85 SER A C 1
ATOM 602 O O . SER A 1 85 ? 6.481 -1.781 -13.416 1.00 88.19 85 SER A O 1
ATOM 604 N N . THR A 1 86 ? 5.621 -1.868 -11.337 1.00 87.62 86 THR A N 1
ATOM 605 C CA . THR A 1 86 ? 4.537 -2.825 -11.594 1.00 87.62 86 THR A CA 1
ATOM 606 C C . THR A 1 86 ? 3.161 -2.202 -11.349 1.00 87.62 86 THR A C 1
ATOM 608 O O . THR A 1 86 ? 3.035 -1.057 -10.901 1.00 87.62 86 THR A O 1
ATOM 611 N N . GLY A 1 87 ? 2.102 -2.941 -11.686 1.00 88.62 87 GLY A N 1
ATOM 612 C CA . GLY A 1 87 ? 0.727 -2.501 -11.478 1.00 88.62 87 GLY A CA 1
ATOM 613 C C . GLY A 1 87 ? 0.396 -2.349 -9.994 1.00 88.62 87 GLY A C 1
ATOM 614 O O . GLY A 1 87 ? 0.403 -3.313 -9.239 1.00 88.62 87 GLY A O 1
ATOM 615 N N . ILE A 1 88 ? 0.022 -1.141 -9.571 1.00 91.38 88 ILE A N 1
ATOM 616 C CA . ILE A 1 88 ? -0.287 -0.875 -8.159 1.00 91.38 88 ILE A CA 1
ATOM 617 C C . ILE A 1 88 ? -1.451 -1.720 -7.627 1.00 91.38 88 ILE A C 1
ATOM 619 O O . ILE A 1 88 ? -1.430 -2.117 -6.472 1.00 91.38 88 ILE A O 1
ATOM 623 N N . ASN A 1 89 ? -2.432 -2.054 -8.470 1.00 89.56 89 ASN A N 1
ATOM 624 C CA . ASN A 1 89 ? -3.626 -2.811 -8.078 1.00 89.56 89 ASN A CA 1
ATOM 625 C C . ASN A 1 89 ? -3.338 -4.287 -7.745 1.00 89.56 89 ASN A C 1
ATOM 627 O O . ASN A 1 89 ? -4.168 -4.940 -7.112 1.00 89.56 89 ASN A O 1
ATOM 631 N N . THR A 1 90 ? -2.187 -4.811 -8.172 1.00 89.38 90 THR A N 1
ATOM 632 C CA . THR A 1 90 ? -1.759 -6.201 -7.956 1.00 89.38 90 THR A CA 1
ATOM 633 C C . THR A 1 90 ? -0.626 -6.310 -6.939 1.00 89.38 90 THR A C 1
ATOM 635 O O . THR A 1 90 ? -0.155 -7.412 -6.676 1.00 89.38 90 THR A O 1
ATOM 638 N N . ALA A 1 91 ? -0.209 -5.194 -6.338 1.00 91.88 91 ALA A N 1
ATOM 639 C CA . ALA A 1 91 ? 0.823 -5.177 -5.314 1.00 91.88 91 ALA A CA 1
ATOM 640 C C . ALA A 1 91 ? 0.322 -5.766 -3.984 1.00 91.88 91 ALA A C 1
ATOM 642 O O . ALA A 1 91 ? -0.849 -5.617 -3.608 1.00 91.88 91 ALA A O 1
ATOM 643 N N . LEU A 1 92 ? 1.242 -6.415 -3.269 1.00 93.62 92 LEU A N 1
ATOM 644 C CA . LEU A 1 92 ? 1.033 -6.963 -1.933 1.00 93.62 92 LEU A CA 1
ATOM 645 C C . LEU A 1 92 ? 1.732 -6.082 -0.896 1.00 93.62 92 LEU A C 1
ATOM 647 O O . LEU A 1 92 ? 2.948 -5.900 -0.962 1.00 93.62 92 LEU A O 1
ATOM 651 N N . PHE A 1 93 ? 0.976 -5.608 0.089 1.00 94.62 93 PHE A N 1
ATOM 652 C CA . PHE A 1 93 ? 1.473 -4.771 1.178 1.00 94.62 93 PHE A CA 1
ATOM 653 C C . PHE A 1 93 ? 1.351 -5.471 2.532 1.00 94.62 93 PHE A C 1
ATOM 655 O O . PHE A 1 93 ? 0.458 -6.298 2.710 1.00 94.62 93 PHE A O 1
ATOM 662 N N . ILE A 1 94 ? 2.192 -5.101 3.497 1.00 94.12 94 ILE A N 1
ATOM 663 C CA . ILE A 1 94 ? 2.006 -5.383 4.928 1.00 94.12 94 ILE A CA 1
ATOM 664 C C . ILE A 1 94 ? 1.647 -4.100 5.663 1.00 94.12 94 ILE A C 1
ATOM 666 O O . ILE A 1 94 ? 2.190 -3.036 5.374 1.00 94.12 94 ILE A O 1
ATOM 670 N N . CYS A 1 95 ? 0.744 -4.207 6.630 1.00 94.75 95 CYS A N 1
ATOM 671 C CA . CYS A 1 95 ? 0.448 -3.130 7.559 1.00 94.75 95 CYS A CA 1
ATOM 672 C C . CYS A 1 95 ? 1.496 -3.077 8.671 1.00 94.75 95 CYS A C 1
ATOM 674 O O . CYS A 1 95 ? 1.561 -3.980 9.512 1.00 94.75 95 CYS A O 1
ATOM 676 N N . LEU A 1 96 ? 2.291 -2.011 8.680 1.00 92.25 96 LEU A N 1
ATOM 677 C CA . LEU A 1 96 ? 3.272 -1.746 9.722 1.00 92.25 96 LEU A CA 1
ATOM 678 C C . LEU A 1 96 ? 2.647 -0.993 10.888 1.00 92.25 96 LEU A C 1
ATOM 680 O O . LEU A 1 96 ? 1.772 -0.138 10.712 1.00 92.25 96 LEU A O 1
ATOM 684 N N . CYS A 1 97 ? 3.152 -1.293 12.081 1.00 88.69 97 CYS A N 1
ATOM 685 C CA . CYS A 1 97 ? 2.711 -0.676 13.321 1.00 88.69 97 CYS A CA 1
ATOM 686 C C . CYS A 1 97 ? 3.893 -0.246 14.168 1.00 88.69 97 CYS A C 1
ATOM 688 O O . CYS A 1 97 ? 4.969 -0.834 14.089 1.00 88.69 97 CYS A O 1
ATOM 690 N N . ASN A 1 98 ? 3.674 0.811 14.945 1.00 87.62 98 ASN A N 1
ATOM 691 C CA . ASN A 1 98 ? 4.721 1.415 15.758 1.00 87.62 98 ASN A CA 1
ATOM 692 C C . ASN A 1 98 ? 4.950 0.596 17.034 1.00 87.62 98 ASN A C 1
ATOM 694 O O . ASN A 1 98 ? 6.076 0.516 17.512 1.00 87.62 98 ASN A O 1
ATOM 698 N N . ASP A 1 99 ? 3.892 -0.054 17.536 1.00 88.31 99 ASP A N 1
ATOM 699 C CA . ASP A 1 99 ? 3.910 -0.836 18.770 1.00 88.31 99 ASP A CA 1
ATOM 700 C C . ASP A 1 99 ? 3.351 -2.253 18.566 1.00 88.31 99 ASP A C 1
ATOM 702 O O . ASP A 1 99 ? 2.391 -2.465 17.823 1.00 88.31 99 ASP A O 1
ATOM 706 N N . ALA A 1 100 ? 3.893 -3.232 19.301 1.00 79.94 100 ALA A N 1
ATOM 707 C CA . ALA A 1 100 ? 3.505 -4.646 19.195 1.00 79.94 100 ALA A CA 1
ATOM 708 C C . ALA A 1 100 ? 2.049 -4.942 19.616 1.00 79.94 100 ALA A C 1
ATOM 710 O O . ALA A 1 100 ? 1.476 -5.945 19.197 1.00 79.94 100 ALA A O 1
ATOM 711 N N . GLY A 1 101 ? 1.446 -4.086 20.448 1.00 84.06 101 GLY A N 1
ATOM 712 C CA . GLY A 1 101 ? 0.046 -4.200 20.881 1.00 84.06 101 GLY A CA 1
ATOM 713 C C . GLY A 1 101 ? -0.934 -3.361 20.057 1.00 84.06 101 GLY A C 1
ATOM 714 O O . GLY A 1 101 ? -2.131 -3.347 20.350 1.00 84.06 101 GLY A O 1
ATOM 715 N N . GLN A 1 102 ? -0.445 -2.622 19.058 1.00 87.88 102 GLN A N 1
ATOM 716 C CA . GLN A 1 102 ? -1.282 -1.763 18.231 1.00 87.88 102 GLN A CA 1
ATOM 717 C C . GLN A 1 102 ? -2.202 -2.630 17.363 1.00 87.88 102 GLN A C 1
ATOM 719 O O . GLN A 1 102 ? -1.764 -3.589 16.735 1.00 87.88 102 GLN A O 1
ATOM 724 N N . LYS A 1 103 ? -3.499 -2.300 17.329 1.00 90.25 103 LYS A N 1
ATOM 725 C CA . LYS A 1 103 ? -4.485 -3.050 16.533 1.00 90.25 103 LYS A CA 1
ATOM 726 C C . LYS A 1 103 ? -4.541 -2.587 15.077 1.00 90.25 103 LYS A C 1
ATOM 728 O O . LYS A 1 103 ? -4.640 -3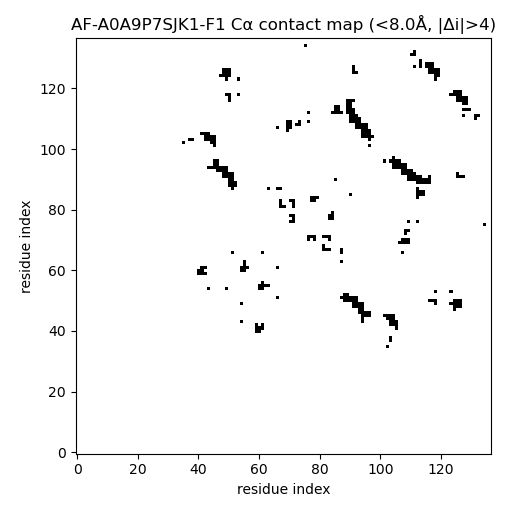.410 14.171 1.00 90.25 103 LYS A O 1
ATOM 733 N N . TYR A 1 104 ? -4.505 -1.276 14.859 1.00 91.75 104 TYR A N 1
ATOM 734 C CA . TYR A 1 104 ? -4.644 -0.671 13.537 1.00 91.75 104 TYR A CA 1
ATOM 735 C C . TYR A 1 104 ? -3.444 0.204 13.213 1.00 91.75 104 TYR A C 1
ATOM 737 O O . TYR A 1 104 ? -3.047 1.011 14.049 1.00 91.75 104 TYR A O 1
ATOM 745 N N . GLY A 1 105 ? -2.917 0.078 12.001 1.00 91.69 105 GLY A N 1
ATOM 746 C CA . GLY A 1 105 ? -1.856 0.910 11.451 1.00 91.69 105 GLY A CA 1
ATOM 747 C C . GLY A 1 105 ? -2.350 1.812 10.322 1.00 91.69 105 GLY A C 1
ATOM 748 O O . GLY A 1 105 ? -3.449 1.648 9.785 1.00 91.69 105 GLY A O 1
ATOM 749 N N . SER A 1 106 ? -1.500 2.766 9.961 1.00 92.06 106 SER A N 1
ATOM 750 C CA . SER A 1 106 ? -1.672 3.663 8.812 1.00 92.06 106 SER A CA 1
ATOM 751 C C . SER A 1 106 ? -0.425 3.705 7.926 1.00 92.06 106 SER A C 1
ATOM 753 O O . SER A 1 106 ? -0.296 4.596 7.091 1.00 92.06 106 SER A O 1
ATOM 755 N N . ASN A 1 107 ? 0.504 2.769 8.127 1.00 93.19 107 ASN A N 1
ATOM 756 C CA . ASN A 1 107 ? 1.732 2.647 7.356 1.00 93.19 107 ASN A CA 1
ATOM 757 C C . ASN A 1 107 ? 1.721 1.305 6.632 1.00 93.19 107 ASN A C 1
ATOM 759 O O . ASN A 1 107 ? 1.366 0.279 7.215 1.00 93.19 107 ASN A O 1
ATOM 763 N N . LEU A 1 108 ? 2.087 1.331 5.357 1.00 95.25 108 LEU A N 1
ATOM 764 C CA . LEU A 1 108 ? 2.161 0.154 4.509 1.00 95.25 108 LEU A CA 1
ATOM 765 C C . LEU A 1 108 ? 3.566 0.051 3.940 1.00 95.25 108 LEU A C 1
ATOM 767 O O . LEU A 1 108 ? 4.076 1.046 3.431 1.00 95.25 108 LEU A O 1
ATOM 771 N N . ASP A 1 109 ? 4.104 -1.162 3.947 1.00 94.44 109 ASP A N 1
ATOM 772 C CA . ASP A 1 109 ? 5.317 -1.511 3.21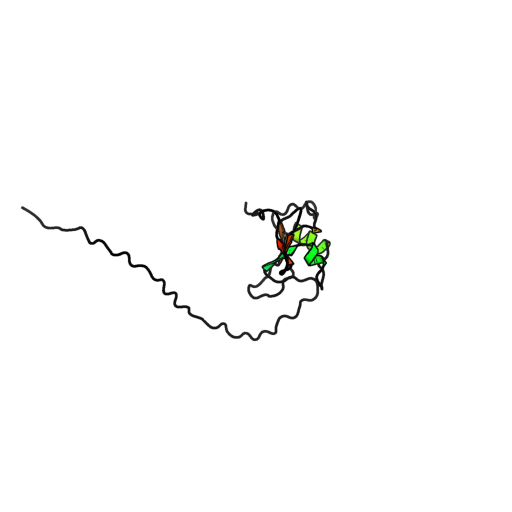4 1.00 94.44 109 ASP A CA 1
ATOM 773 C C . ASP A 1 109 ? 4.991 -2.534 2.132 1.00 94.44 109 ASP A C 1
ATOM 775 O O . ASP A 1 109 ? 4.124 -3.400 2.294 1.00 94.44 109 ASP A O 1
ATOM 779 N N . LEU A 1 110 ? 5.678 -2.422 1.002 1.00 93.81 110 LEU A N 1
ATOM 780 C CA . LEU A 1 110 ? 5.553 -3.338 -0.116 1.00 93.81 110 LEU A CA 1
ATOM 781 C C . LEU A 1 110 ? 6.272 -4.648 0.210 1.00 93.81 110 LEU A C 1
ATOM 783 O O . LEU A 1 110 ? 7.491 -4.689 0.327 1.00 93.81 110 LEU A O 1
ATOM 787 N N . LEU A 1 111 ? 5.526 -5.748 0.263 1.00 91.56 111 LEU A N 1
ATOM 788 C CA . LEU A 1 111 ? 6.132 -7.081 0.302 1.00 91.56 111 LEU A CA 1
ATOM 789 C C . LEU A 1 111 ? 6.531 -7.527 -1.095 1.00 91.56 111 LEU A C 1
ATOM 791 O O . LEU A 1 111 ? 7.627 -8.035 -1.313 1.00 91.56 111 LEU A O 1
ATOM 795 N N . CYS A 1 112 ? 5.623 -7.360 -2.054 1.00 88.19 112 CYS A N 1
ATOM 796 C CA . CYS A 1 112 ? 5.839 -7.859 -3.398 1.00 88.19 112 CYS A CA 1
ATOM 797 C C . CYS A 1 112 ? 5.177 -6.966 -4.444 1.00 88.19 112 CYS A C 1
ATOM 799 O O . CYS A 1 112 ? 3.970 -6.709 -4.430 1.00 88.19 112 CYS A O 1
ATOM 801 N N . ALA A 1 113 ? 6.009 -6.550 -5.393 1.00 86.31 113 ALA A N 1
ATOM 802 C CA . ALA A 1 113 ? 5.641 -5.978 -6.676 1.00 86.31 113 ALA A CA 1
ATOM 803 C C . ALA A 1 113 ? 5.106 -7.077 -7.614 1.00 86.31 113 ALA A C 1
ATOM 805 O O . ALA A 1 113 ? 5.723 -7.383 -8.631 1.00 86.31 113 ALA A O 1
ATOM 806 N N . CYS A 1 114 ? 4.035 -7.764 -7.216 1.00 80.94 114 CYS A N 1
ATOM 807 C CA . CYS A 1 114 ? 3.567 -8.941 -7.940 1.00 80.94 114 CYS A CA 1
ATOM 808 C C . CYS A 1 114 ? 2.721 -8.558 -9.166 1.00 80.94 114 CYS A C 1
ATOM 810 O O . CYS A 1 114 ? 1.939 -7.603 -9.129 1.00 80.94 114 CYS A O 1
ATOM 812 N N . ASP A 1 115 ? 2.782 -9.379 -10.216 1.00 79.75 115 ASP A N 1
ATOM 813 C CA . ASP A 1 115 ? 1.847 -9.295 -11.349 1.00 79.75 115 ASP A CA 1
ATOM 814 C C . ASP A 1 115 ? 0.434 -9.751 -10.954 1.00 79.75 115 ASP A C 1
ATOM 816 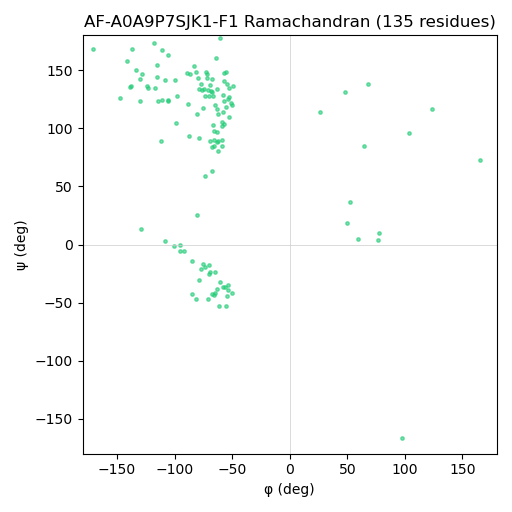O O . ASP A 1 115 ? -0.561 -9.336 -11.552 1.00 79.75 115 ASP A O 1
ATOM 820 N N . LYS A 1 116 ? 0.335 -10.602 -9.924 1.00 83.62 116 LYS A N 1
ATOM 821 C CA . LYS A 1 116 ? -0.922 -11.059 -9.331 1.00 83.62 116 LYS A CA 1
ATOM 822 C C . LYS A 1 116 ? -0.814 -11.108 -7.812 1.00 83.62 116 LYS A C 1
ATOM 824 O O . LYS A 1 116 ? 0.141 -11.640 -7.258 1.00 83.62 116 LYS A O 1
ATOM 829 N N . CYS A 1 117 ? -1.847 -10.605 -7.145 1.00 87.06 117 CYS A N 1
ATOM 830 C CA . CYS A 1 117 ? -2.031 -10.784 -5.712 1.00 87.06 117 CYS A CA 1
ATOM 831 C C . CYS A 1 117 ? -3.278 -11.626 -5.470 1.00 87.06 117 CYS A C 1
ATOM 833 O O . CYS A 1 117 ? -4.369 -11.307 -5.950 1.00 87.06 117 CYS A O 1
ATOM 835 N N . LEU A 1 118 ? -3.095 -12.732 -4.759 1.00 85.31 118 LEU A N 1
ATOM 836 C CA . LEU A 1 118 ? -4.145 -13.686 -4.451 1.00 85.31 118 LEU A CA 1
ATOM 837 C C . LEU A 1 118 ? -4.838 -13.261 -3.160 1.00 85.31 118 LEU A C 1
ATOM 839 O O . LEU A 1 118 ? -4.214 -13.169 -2.103 1.00 85.31 118 LEU A O 1
ATOM 843 N N . VAL A 1 119 ? -6.143 -13.032 -3.256 1.00 80.81 119 VAL A N 1
ATOM 844 C CA . VAL A 1 119 ? -7.020 -12.823 -2.104 1.00 80.81 119 VAL A CA 1
ATOM 845 C C . VAL A 1 119 ? -7.703 -14.154 -1.827 1.00 80.81 119 VAL A C 1
ATOM 847 O O . VAL A 1 119 ? -8.581 -14.571 -2.582 1.00 80.81 119 VAL A O 1
ATOM 850 N N . VAL A 1 120 ? -7.268 -14.849 -0.779 1.00 72.62 120 VAL A N 1
ATOM 851 C CA . VAL A 1 120 ? -7.828 -16.155 -0.410 1.00 72.62 120 VAL A CA 1
ATOM 852 C C . VAL A 1 120 ? -8.851 -15.944 0.705 1.00 72.62 120 VAL A C 1
ATOM 854 O O . VAL A 1 120 ? -8.576 -15.272 1.695 1.00 72.62 120 VAL A O 1
ATOM 857 N N . ALA A 1 121 ? -10.059 -16.474 0.524 1.00 63.19 121 ALA A N 1
ATOM 858 C CA . ALA A 1 121 ? -11.062 -16.522 1.583 1.00 63.19 121 ALA A CA 1
ATOM 859 C C . ALA A 1 121 ? -10.664 -17.584 2.631 1.00 63.19 121 ALA A C 1
ATOM 861 O O . ALA A 1 121 ? -10.076 -18.601 2.256 1.00 63.19 121 ALA A O 1
ATOM 862 N N . PRO A 1 122 ? -11.005 -17.409 3.922 1.00 70.00 122 PRO A N 1
ATOM 863 C CA . PRO A 1 122 ? -11.953 -16.432 4.473 1.00 70.00 122 PRO A CA 1
ATOM 864 C C . PRO A 1 122 ? -11.321 -15.128 4.986 1.00 70.00 122 PRO A C 1
ATOM 866 O O . PRO A 1 122 ? -12.048 -14.228 5.398 1.00 70.00 122 PRO A O 1
ATOM 869 N N . ASP A 1 123 ? -9.994 -15.024 5.007 1.00 60.38 123 ASP A N 1
ATOM 870 C CA . ASP A 1 123 ? -9.264 -13.993 5.749 1.00 60.38 123 ASP A CA 1
ATOM 871 C C . ASP A 1 123 ? -8.951 -12.728 4.933 1.00 60.38 123 ASP A C 1
ATOM 873 O O . ASP A 1 123 ? -8.443 -11.762 5.495 1.00 60.38 123 ASP A O 1
ATOM 877 N N . PHE A 1 124 ? -9.260 -12.711 3.627 1.00 67.44 124 PHE A N 1
ATOM 878 C CA . PHE A 1 124 ? -8.992 -11.602 2.689 1.00 67.44 124 PHE A CA 1
ATOM 879 C C . PHE A 1 124 ? -7.545 -11.079 2.735 1.00 67.44 124 PHE A C 1
ATOM 881 O O . PHE A 1 124 ? -7.248 -9.981 2.253 1.00 67.44 124 PHE A O 1
ATOM 888 N N . ARG A 1 125 ? -6.628 -11.881 3.290 1.00 77.19 125 ARG A N 1
ATOM 889 C CA . ARG A 1 125 ? -5.212 -11.557 3.368 1.00 77.19 125 ARG A CA 1
ATOM 890 C C . ARG A 1 125 ? -4.590 -11.766 2.005 1.00 77.19 125 ARG A C 1
ATOM 892 O O . ARG A 1 125 ? -4.799 -12.795 1.356 1.00 77.19 125 ARG A O 1
ATOM 899 N N . GLY A 1 126 ? -3.812 -10.777 1.592 1.00 76.31 126 GLY A N 1
ATOM 900 C CA . GLY A 1 126 ? -3.070 -10.856 0.349 1.00 76.31 126 GLY A CA 1
ATOM 901 C C . GLY A 1 126 ? -1.952 -11.884 0.459 1.00 76.31 126 GLY A C 1
ATOM 902 O O . GLY A 1 126 ? -1.238 -11.942 1.466 1.00 76.31 126 GLY A O 1
ATOM 903 N N . ARG A 1 127 ? -1.793 -12.680 -0.593 1.00 78.00 127 ARG A N 1
ATOM 904 C CA . ARG A 1 127 ? -0.672 -13.601 -0.784 1.00 78.00 127 ARG A CA 1
ATOM 905 C C . ARG A 1 127 ? -0.095 -13.368 -2.173 1.00 78.00 127 ARG A C 1
ATOM 907 O O . ARG A 1 127 ? -0.839 -13.108 -3.118 1.00 78.00 127 ARG A O 1
ATOM 914 N N . SER A 1 128 ? 1.219 -13.450 -2.298 1.00 71.62 128 SER A N 1
ATOM 915 C CA . SER A 1 128 ? 1.872 -13.475 -3.602 1.00 71.62 128 SER A CA 1
ATOM 916 C C . SER A 1 128 ? 1.770 -14.887 -4.183 1.00 71.62 128 SER A C 1
ATOM 918 O O . SER A 1 128 ? 1.827 -15.872 -3.446 1.00 71.62 128 SER A O 1
ATOM 920 N N . ASP A 1 129 ? 1.587 -14.994 -5.497 1.00 64.62 129 ASP A N 1
ATOM 921 C CA . ASP A 1 129 ? 1.652 -16.273 -6.220 1.00 64.62 129 ASP A CA 1
ATOM 922 C C . ASP A 1 129 ? 3.099 -16.772 -6.403 1.00 64.62 129 ASP A C 1
ATOM 924 O O . ASP A 1 129 ? 3.328 -17.955 -6.649 1.00 64.62 129 ASP A O 1
ATOM 928 N N . ALA A 1 130 ? 4.075 -15.881 -6.219 1.00 65.88 130 ALA A N 1
ATOM 929 C CA . ALA A 1 130 ? 5.499 -16.175 -6.138 1.00 65.88 130 ALA A CA 1
ATOM 930 C C . ALA A 1 130 ? 6.030 -16.070 -4.695 1.00 65.88 130 ALA A C 1
ATOM 932 O O . ALA A 1 130 ? 5.420 -15.436 -3.830 1.00 65.88 130 ALA A O 1
ATOM 933 N N . VAL A 1 131 ? 7.210 -16.651 -4.442 1.00 59.81 131 VAL A N 1
ATOM 934 C CA . VAL A 1 131 ? 7.974 -16.396 -3.209 1.00 59.81 131 VAL A CA 1
ATOM 935 C C . VAL A 1 131 ? 8.218 -14.891 -3.116 1.00 59.81 131 VAL A C 1
ATOM 937 O O . VAL A 1 131 ? 8.766 -14.306 -4.053 1.00 59.81 131 VAL A O 1
ATOM 940 N N . VAL A 1 132 ? 7.797 -14.273 -2.005 1.00 59.19 132 VAL A N 1
ATOM 941 C CA . VAL A 1 132 ? 8.177 -12.897 -1.660 1.00 59.19 132 VAL A CA 1
ATOM 942 C C . VAL A 1 132 ? 9.695 -12.861 -1.728 1.00 59.19 132 VAL A C 1
ATOM 944 O O . VAL A 1 132 ? 10.355 -13.540 -0.943 1.00 59.19 132 VAL A O 1
ATOM 947 N N . ARG A 1 133 ? 10.253 -12.175 -2.731 1.00 53.81 133 ARG A N 1
ATOM 948 C CA . ARG A 1 133 ? 11.704 -12.067 -2.829 1.00 53.81 133 ARG A CA 1
ATOM 949 C C . ARG A 1 133 ? 12.158 -11.327 -1.590 1.00 53.81 133 ARG A C 1
ATOM 951 O O . ARG A 1 133 ? 11.739 -10.198 -1.366 1.00 53.81 133 ARG A O 1
ATOM 958 N N . ASP A 1 134 ? 12.946 -12.014 -0.778 1.00 45.84 134 ASP A N 1
ATOM 959 C CA . ASP A 1 134 ? 13.633 -11.400 0.336 1.00 45.84 134 ASP A CA 1
ATOM 960 C C . ASP A 1 134 ? 14.493 -10.274 -0.241 1.00 45.84 134 ASP A C 1
ATOM 962 O O . ASP A 1 134 ? 15.387 -10.512 -1.054 1.00 45.84 134 ASP A O 1
ATOM 966 N N . TRP A 1 135 ? 14.158 -9.033 0.105 1.00 47.91 135 TRP A N 1
ATOM 967 C CA . TRP A 1 135 ? 14.889 -7.839 -0.319 1.00 47.91 135 TRP A CA 1
ATOM 968 C C . TRP A 1 135 ? 16.140 -7.627 0.548 1.00 47.91 135 TRP A C 1
ATOM 970 O O . TRP A 1 135 ? 16.605 -6.502 0.703 1.00 47.91 135 TRP A O 1
ATOM 980 N N . SER A 1 136 ? 16.671 -8.701 1.138 1.00 37.91 136 SER A N 1
ATOM 981 C CA . SER A 1 136 ? 17.892 -8.697 1.928 1.00 37.91 136 SER A CA 1
ATOM 982 C C . SER A 1 136 ? 19.089 -8.912 0.998 1.00 37.91 136 SER A C 1
ATOM 984 O O . SER A 1 136 ? 19.445 -10.045 0.676 1.00 37.91 136 SER A O 1
ATOM 986 N N . ASN A 1 137 ? 19.702 -7.819 0.541 1.00 38.47 137 ASN A N 1
ATOM 987 C CA . ASN A 1 137 ? 21.078 -7.836 0.043 1.00 38.47 137 ASN A CA 1
ATOM 988 C C . ASN A 1 137 ? 21.842 -6.629 0.579 1.00 38.47 137 ASN A C 1
ATOM 990 O O . ASN A 1 137 ? 21.449 -5.494 0.225 1.00 38.47 137 ASN A O 1
#

Organism: NCBI:txid1649127

Secondary structure (DSSP, 8-state):
--------------------------PPP---PPPPPPPSSS-EETT-EEEHHHHHHSSSPPPHHHHHHHHHHSTT--EETTEESS-GGG-EEEEE-SSTT-SEE-EEEEEE--S-EEEETTTTEEEESS-------

Mean predicted aligned error: 14.93 Å

pLDDT: mean 75.28, std 19.54, range [37.03, 96.0]

Foldseek 3Di:
DDDDDDDDDDDDDPPPPPPPPVPPPPPDPPPPDPDDDDDPAQKDFAFFKAQLQVQCVDPRHDDLLLLLQQQVPAPPQPDDPSGHPADSRAWMWHFHDPDPPDTMGDHIHTQDSANHWDQDPDPRTTDHPDDRPDPDD

Sequence (137 aa):
MKALVAFLAMLAPALASHISLTERSVAAPNSSSPAPGTPSGAYCECGYTYCASVLMAMKTPWTTKQLANAYCTTSHAACSSGKPSTGINTALFIC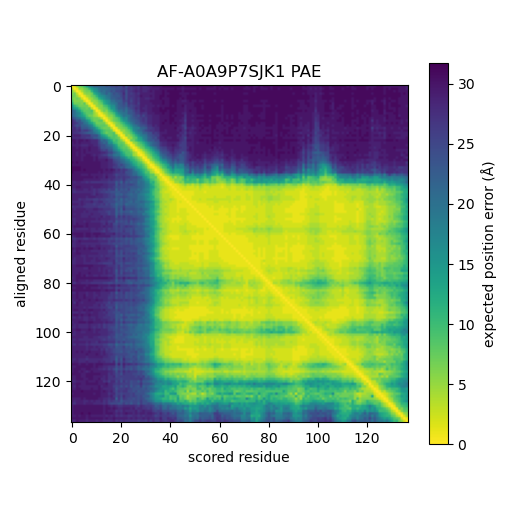LCNDAGQKYGSNLDLLCACDKCLVVAPDFRGRSDAVVRDWSN

Radius of gyration: 26.07 Å; Cα contacts (8 Å, |Δi|>4): 200; chains: 1; bounding box: 76×57×53 Å

Solvent-accessible surface area (backbone atoms only — not comparable to full-atom values): 8631 Å² total; per-residue (Å²): 133,89,80,88,83,90,89,84,82,77,89,73,79,83,75,77,80,74,79,76,74,76,77,76,77,70,74,72,77,87,72,85,63,75,78,78,70,83,71,90,61,53,64,39,50,40,79,39,37,31,20,36,53,54,44,48,66,39,97,45,44,47,49,72,67,58,52,35,46,26,39,46,70,25,83,91,43,68,43,61,98,72,38,58,75,52,58,66,65,21,19,29,30,34,19,43,57,95,49,97,84,50,63,66,14,79,42,52,38,54,58,32,84,28,91,49,42,44,70,48,82,92,76,59,37,29,38,64,86,56,78,67,65,78,87,81,127